Protein AF-A0A356G347-F1 (afdb_monomer_lite)

Radius of gyration: 29.43 Å; chains: 1; bounding box: 77×19×72 Å

pLDDT: mean 74.55, std 13.1, range [39.97, 95.31]

Structure (mmCIF, N/CA/C/O backbone):
data_AF-A0A356G347-F1
#
_entry.id   AF-A0A356G347-F1
#
loop_
_atom_site.group_PDB
_atom_site.id
_atom_site.type_symbol
_atom_site.label_atom_id
_atom_site.label_alt_id
_atom_site.label_comp_id
_atom_site.label_asym_id
_atom_site.label_entity_id
_atom_site.label_seq_id
_atom_site.pdbx_PDB_ins_code
_atom_site.Cartn_x
_atom_site.Cartn_y
_atom_site.Cartn_z
_atom_site.occupancy
_atom_site.B_iso_or_equiv
_atom_site.auth_seq_id
_atom_site.auth_comp_id
_atom_site.auth_asym_id
_atom_site.auth_atom_id
_atom_site.pdbx_PDB_model_num
ATOM 1 N N . MET A 1 1 ? 51.100 7.602 -30.049 1.00 44.72 1 MET A N 1
ATOM 2 C CA . MET A 1 1 ? 51.576 6.974 -28.796 1.00 44.72 1 MET A CA 1
ATOM 3 C C . MET A 1 1 ? 50.588 7.294 -27.675 1.00 44.72 1 MET A C 1
ATOM 5 O O . MET A 1 1 ? 50.900 8.040 -26.761 1.00 44.72 1 MET A O 1
ATOM 9 N N . THR A 1 2 ? 49.360 6.779 -27.773 1.00 39.97 2 THR A N 1
ATOM 10 C CA . THR A 1 2 ? 48.303 6.928 -26.761 1.00 39.97 2 THR A CA 1
ATOM 11 C C . THR A 1 2 ? 47.949 5.529 -26.288 1.00 39.97 2 THR A C 1
ATOM 13 O O . THR A 1 2 ? 47.461 4.690 -27.037 1.00 39.97 2 THR A O 1
ATOM 16 N N . ARG A 1 3 ? 48.363 5.253 -25.058 1.00 45.97 3 ARG A N 1
ATOM 17 C CA . ARG A 1 3 ? 48.426 3.931 -24.450 1.00 45.97 3 ARG A CA 1
ATOM 18 C C . ARG A 1 3 ? 47.017 3.338 -24.304 1.00 45.97 3 ARG A C 1
ATOM 20 O O . ARG A 1 3 ? 46.194 3.847 -23.549 1.00 45.97 3 ARG A O 1
ATOM 27 N N . THR A 1 4 ? 46.784 2.237 -25.006 1.00 48.59 4 THR A N 1
ATOM 28 C CA . THR A 1 4 ? 45.690 1.261 -24.891 1.00 48.59 4 THR A CA 1
ATOM 29 C C . THR A 1 4 ? 45.707 0.556 -23.522 1.00 48.59 4 THR A C 1
ATOM 31 O O . THR A 1 4 ? 45.897 -0.648 -23.415 1.00 48.59 4 THR A O 1
ATOM 34 N N . VAL A 1 5 ? 45.530 1.306 -22.431 1.00 56.38 5 VAL A N 1
ATOM 35 C CA . VAL A 1 5 ? 45.444 0.766 -21.060 1.00 56.38 5 VAL A CA 1
ATOM 36 C C . VAL A 1 5 ? 43.971 0.540 -20.711 1.00 56.38 5 VAL A C 1
ATOM 38 O O . VAL A 1 5 ? 43.380 1.325 -19.976 1.00 56.38 5 VAL A O 1
ATOM 41 N N . ARG A 1 6 ? 43.325 -0.490 -21.282 1.00 60.72 6 ARG A N 1
ATOM 42 C CA . ARG A 1 6 ? 41.986 -0.918 -20.805 1.00 60.72 6 ARG A CA 1
ATOM 43 C C . ARG A 1 6 ? 41.555 -2.359 -21.137 1.00 60.72 6 ARG A C 1
ATOM 45 O O . ARG A 1 6 ? 40.424 -2.700 -20.818 1.00 60.72 6 ARG A O 1
ATOM 52 N N . SER A 1 7 ? 42.374 -3.217 -21.755 1.00 55.47 7 SER A N 1
ATOM 53 C CA . SER A 1 7 ? 41.866 -4.483 -22.335 1.00 55.47 7 SER A CA 1
ATOM 54 C C . SER A 1 7 ? 42.325 -5.799 -21.687 1.00 55.47 7 SER A C 1
ATOM 56 O O . SER A 1 7 ? 42.201 -6.827 -22.339 1.00 55.47 7 SER A O 1
ATOM 58 N N . GLU A 1 8 ? 42.842 -5.823 -20.449 1.00 57.12 8 GLU A N 1
ATOM 59 C CA . GLU A 1 8 ? 43.441 -7.067 -19.897 1.00 57.12 8 GLU A CA 1
ATOM 60 C C . GLU A 1 8 ? 42.942 -7.512 -18.510 1.00 57.12 8 GLU A C 1
ATOM 62 O O . GLU A 1 8 ? 43.433 -8.493 -17.963 1.00 57.12 8 GLU A O 1
ATOM 67 N N . ARG A 1 9 ? 41.946 -6.844 -17.912 1.00 64.00 9 ARG A N 1
ATOM 68 C CA . ARG A 1 9 ? 41.418 -7.223 -16.584 1.00 64.00 9 ARG A CA 1
ATOM 69 C C . ARG A 1 9 ? 39.914 -7.515 -16.662 1.00 64.00 9 ARG A C 1
ATOM 71 O O . ARG A 1 9 ? 39.127 -6.600 -16.408 1.00 64.00 9 ARG A O 1
ATOM 78 N N . PRO A 1 10 ? 39.494 -8.750 -17.011 1.00 63.16 10 PRO A N 1
ATOM 79 C CA . PRO A 1 10 ? 38.075 -9.112 -17.135 1.00 63.16 10 PRO A CA 1
ATOM 80 C C . PRO A 1 10 ? 37.284 -8.844 -15.843 1.00 63.16 10 PRO A C 1
ATOM 82 O O . PRO A 1 10 ? 36.127 -8.435 -15.894 1.00 63.16 10 PRO A O 1
ATOM 85 N N . GLU A 1 11 ? 37.947 -8.946 -14.691 1.00 69.50 11 GLU A N 1
ATOM 86 C CA . GLU A 1 11 ? 37.385 -8.642 -13.370 1.00 69.50 11 GLU A CA 1
ATOM 87 C C . GLU A 1 11 ? 36.961 -7.170 -13.210 1.00 69.50 11 GLU A C 1
ATOM 89 O O . GLU A 1 11 ? 35.931 -6.878 -12.607 1.00 69.50 11 GLU A O 1
ATOM 94 N N . VAL A 1 12 ? 37.713 -6.222 -13.784 1.00 67.44 12 VAL A N 1
ATOM 95 C CA . VAL A 1 12 ? 37.421 -4.779 -13.659 1.00 67.44 12 VAL A CA 1
ATOM 96 C C . VAL A 1 12 ? 36.250 -4.375 -14.553 1.00 67.44 12 VAL A C 1
ATOM 98 O O . VAL A 1 12 ? 35.455 -3.514 -14.181 1.00 67.44 12 VAL A O 1
ATOM 101 N N . LEU A 1 13 ? 36.112 -5.006 -15.722 1.00 69.06 13 LEU A N 1
ATOM 102 C CA . LEU A 1 13 ? 34.967 -4.797 -16.610 1.00 69.06 13 LEU A CA 1
ATOM 103 C C . LEU A 1 13 ? 33.679 -5.337 -15.980 1.00 69.06 13 LEU A C 1
ATOM 105 O O . LEU A 1 13 ? 32.672 -4.631 -15.973 1.00 69.06 13 LEU A O 1
ATOM 109 N N . ALA A 1 14 ? 33.732 -6.530 -15.379 1.00 70.38 14 ALA A N 1
ATOM 110 C CA . ALA A 1 14 ? 32.608 -7.095 -14.636 1.00 70.38 14 ALA A CA 1
ATOM 111 C C . ALA A 1 14 ? 32.198 -6.190 -13.460 1.00 70.38 14 ALA A C 1
ATOM 113 O O . ALA A 1 14 ? 31.026 -5.831 -13.336 1.00 70.38 14 ALA A O 1
ATOM 114 N N . ALA A 1 15 ?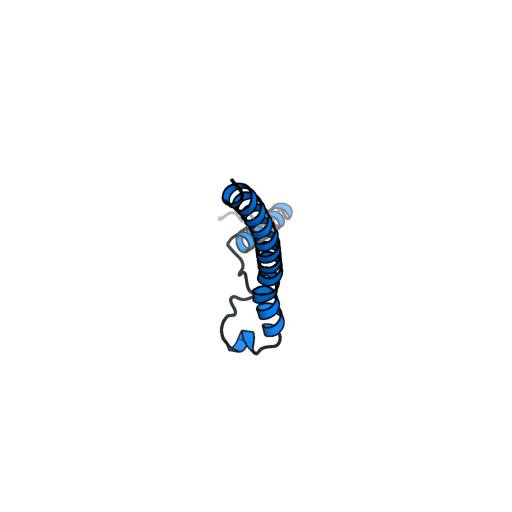 33.177 -5.717 -12.680 1.00 71.62 15 ALA A N 1
ATOM 115 C CA . ALA A 1 15 ? 32.937 -4.788 -11.580 1.00 71.62 15 ALA A CA 1
ATOM 116 C C . ALA A 1 15 ? 32.329 -3.456 -12.055 1.00 71.62 15 ALA A C 1
ATOM 118 O O . ALA A 1 15 ? 31.443 -2.913 -11.394 1.00 71.62 15 ALA A O 1
ATOM 119 N N . TYR A 1 16 ? 32.757 -2.931 -13.210 1.00 75.06 16 TYR A N 1
ATOM 120 C CA . TYR A 1 16 ? 32.209 -1.695 -13.774 1.00 75.06 16 TYR A CA 1
ATOM 121 C C . TYR A 1 16 ? 30.749 -1.869 -14.215 1.00 75.06 16 TYR A C 1
ATOM 123 O O . TYR A 1 16 ? 29.920 -1.039 -13.859 1.00 75.06 16 TYR A O 1
ATOM 131 N N . HIS A 1 17 ? 30.405 -2.958 -14.916 1.00 69.75 17 HIS A N 1
ATOM 132 C CA . HIS A 1 17 ? 29.024 -3.246 -15.333 1.00 69.75 17 HIS A CA 1
ATOM 133 C C . HIS A 1 17 ? 28.079 -3.447 -14.141 1.00 69.75 17 HIS A C 1
ATOM 135 O O . HIS A 1 17 ? 26.983 -2.887 -14.125 1.00 69.75 17 HIS A O 1
ATOM 141 N N . GLU A 1 18 ? 28.509 -4.191 -13.122 1.00 73.69 18 GLU A N 1
ATOM 142 C CA . GLU A 1 18 ? 27.716 -4.429 -11.912 1.00 73.69 18 GLU A CA 1
ATOM 143 C C . GLU A 1 18 ? 27.506 -3.135 -11.110 1.00 73.69 18 GLU A C 1
ATOM 145 O O . GLU A 1 18 ? 26.398 -2.842 -10.657 1.00 73.69 18 GLU A O 1
ATOM 150 N N . THR A 1 19 ? 28.551 -2.308 -11.001 1.00 73.56 19 THR A N 1
ATOM 151 C CA . THR A 1 19 ? 28.478 -0.998 -10.341 1.00 7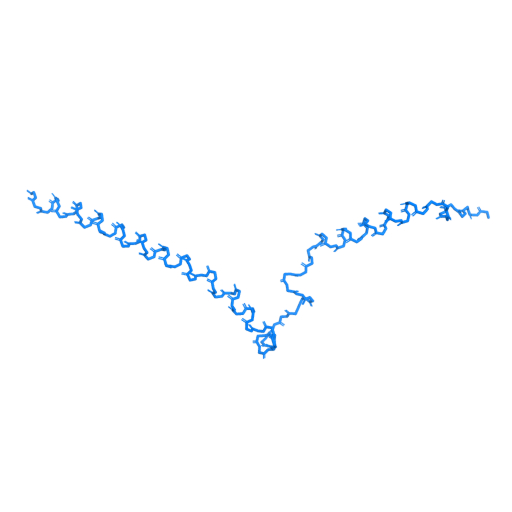3.56 19 THR A CA 1
ATOM 152 C C . THR A 1 19 ? 27.544 -0.055 -11.100 1.00 73.56 19 THR A C 1
ATOM 154 O O . THR A 1 19 ? 26.705 0.595 -10.479 1.00 73.56 19 THR A O 1
ATOM 157 N N . LEU A 1 20 ? 27.619 -0.011 -12.432 1.00 71.56 20 LEU A N 1
ATOM 158 C CA . LEU A 1 20 ? 26.793 0.865 -13.268 1.00 71.56 20 LE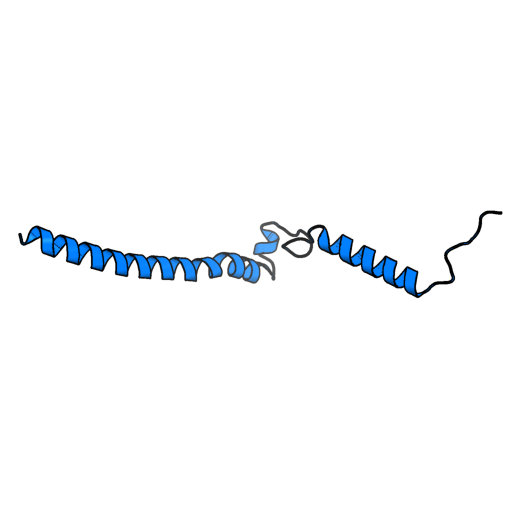U A CA 1
ATOM 159 C C . LEU A 1 20 ? 25.308 0.453 -13.228 1.00 71.56 20 LEU A C 1
ATOM 161 O O . LEU A 1 20 ? 24.442 1.312 -13.070 1.00 71.56 20 LEU A O 1
ATOM 165 N N . HIS A 1 21 ? 25.009 -0.853 -13.241 1.00 68.50 21 HIS A N 1
ATOM 166 C CA . HIS A 1 21 ? 23.647 -1.375 -13.056 1.00 68.50 21 HIS A CA 1
ATOM 167 C C . HIS A 1 21 ? 23.072 -1.078 -11.666 1.00 68.50 21 HIS A C 1
ATOM 169 O O . HIS A 1 21 ? 21.912 -0.668 -11.545 1.00 68.50 21 HIS A O 1
ATOM 175 N N . ARG A 1 22 ? 23.873 -1.259 -10.609 1.00 67.69 22 ARG A N 1
ATOM 176 C CA . ARG A 1 22 ? 23.443 -1.053 -9.218 1.00 67.69 22 ARG A CA 1
ATOM 177 C C . ARG A 1 22 ? 23.144 0.426 -8.929 1.00 67.69 22 ARG A C 1
ATOM 179 O O . ARG A 1 22 ? 22.157 0.715 -8.261 1.00 67.69 22 ARG A O 1
ATOM 186 N N . HIS A 1 23 ? 23.910 1.359 -9.503 1.00 67.81 23 HIS A N 1
ATOM 187 C CA . HIS A 1 23 ? 23.653 2.801 -9.367 1.00 67.81 23 HIS A CA 1
ATOM 188 C C . HIS A 1 23 ? 22.480 3.286 -10.237 1.00 67.81 23 HIS A C 1
ATOM 190 O O . HIS A 1 23 ? 21.701 4.121 -9.785 1.00 67.81 23 HIS A O 1
ATOM 196 N N . ALA A 1 24 ? 22.288 2.722 -11.436 1.00 64.19 24 ALA A N 1
ATOM 197 C CA . ALA A 1 24 ? 21.133 3.033 -12.286 1.00 64.19 24 ALA A CA 1
ATOM 198 C C . ALA A 1 24 ? 19.798 2.548 -11.686 1.00 64.19 24 ALA A C 1
ATOM 200 O O . ALA A 1 24 ? 18.767 3.189 -11.866 1.00 64.19 24 ALA A O 1
ATOM 201 N N . THR A 1 25 ? 19.819 1.446 -10.930 1.00 63.25 25 THR A N 1
ATOM 202 C CA . THR A 1 25 ? 18.632 0.896 -10.248 1.00 63.25 25 THR A CA 1
ATOM 203 C C . THR A 1 25 ? 18.327 1.629 -8.930 1.00 63.25 25 THR A C 1
ATOM 205 O O . THR A 1 25 ? 17.166 1.785 -8.555 1.00 63.25 25 THR A O 1
ATOM 208 N N . ALA A 1 26 ? 19.358 2.128 -8.235 1.00 59.81 26 ALA A N 1
ATOM 209 C CA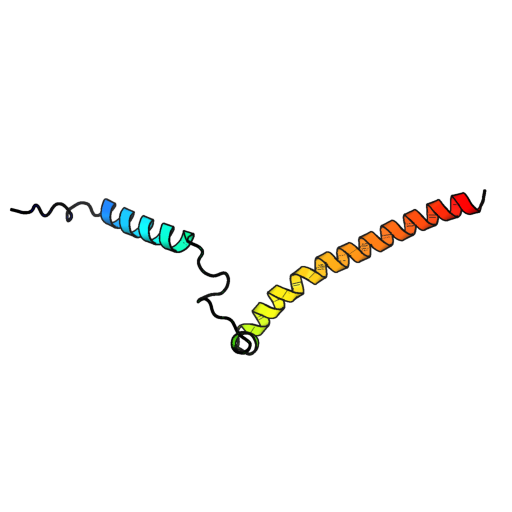 . ALA A 1 26 ? 19.225 2.850 -6.966 1.00 59.81 26 ALA A CA 1
ATOM 210 C C . ALA A 1 26 ? 18.700 4.294 -7.108 1.00 59.81 26 ALA A C 1
ATOM 212 O O . ALA A 1 26 ? 18.211 4.857 -6.132 1.00 59.81 26 ALA A O 1
ATOM 213 N N . ALA A 1 27 ? 18.741 4.884 -8.308 1.00 64.81 27 ALA A N 1
ATOM 214 C CA . ALA A 1 27 ? 18.263 6.245 -8.584 1.00 64.81 27 ALA A CA 1
ATOM 215 C C . ALA A 1 27 ? 16.721 6.412 -8.569 1.00 64.81 27 ALA A C 1
ATOM 217 O O . ALA A 1 27 ? 16.218 7.455 -8.977 1.00 64.81 27 ALA A O 1
ATOM 218 N N . GLY A 1 28 ? 15.967 5.415 -8.090 1.00 57.88 28 GLY A N 1
ATOM 219 C CA . GLY A 1 28 ? 14.508 5.488 -7.969 1.00 57.88 28 GLY A CA 1
ATOM 220 C C . GLY A 1 28 ? 13.789 4.986 -9.216 1.00 57.88 28 GLY A C 1
ATOM 221 O O . GLY A 1 28 ? 13.074 5.727 -9.887 1.00 57.88 28 GLY A O 1
ATOM 222 N N . VAL A 1 29 ? 13.985 3.705 -9.530 1.00 57.69 29 VAL A N 1
ATOM 223 C CA . VAL A 1 29 ? 13.188 2.987 -10.533 1.00 57.69 29 VAL A CA 1
ATOM 224 C C . VAL A 1 29 ? 11.706 3.069 -10.141 1.00 57.69 29 VAL A C 1
ATOM 226 O O . VAL A 1 29 ? 11.371 2.940 -8.960 1.00 57.69 29 VAL A O 1
ATOM 229 N N . PRO A 1 30 ? 10.817 3.346 -11.106 1.00 55.41 30 PRO A N 1
ATOM 230 C CA . PRO A 1 30 ? 9.472 3.821 -10.830 1.00 55.41 30 PRO A CA 1
ATOM 231 C C . PRO A 1 30 ? 8.633 2.820 -10.026 1.00 55.41 30 PRO A C 1
ATOM 233 O O . PRO A 1 30 ? 8.626 1.623 -10.301 1.00 55.41 30 PRO A O 1
ATOM 236 N N . VAL A 1 31 ? 7.863 3.352 -9.068 1.00 63.84 31 VAL A N 1
ATOM 237 C CA . VAL A 1 31 ? 6.876 2.627 -8.231 1.00 63.84 31 VAL A CA 1
ATOM 238 C C . VAL A 1 31 ? 5.810 1.903 -9.071 1.00 63.84 31 VAL A C 1
ATOM 240 O O . VAL A 1 31 ? 5.184 0.952 -8.608 1.00 63.84 31 VAL A O 1
ATOM 243 N N . PHE A 1 32 ? 5.662 2.295 -10.336 1.00 57.31 32 PHE A N 1
ATOM 244 C CA . PHE A 1 32 ? 4.919 1.572 -11.360 1.00 57.31 32 PHE A CA 1
ATOM 245 C C . PHE A 1 32 ? 5.863 1.256 -12.523 1.00 57.31 32 PHE A C 1
ATOM 247 O O . PHE A 1 32 ? 6.569 2.144 -13.001 1.00 57.31 32 PHE A O 1
ATOM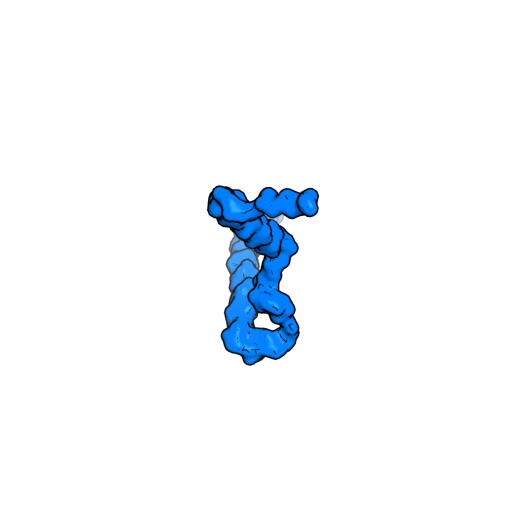 254 N N . SER A 1 33 ? 5.883 0.007 -13.000 1.00 60.84 33 SER A N 1
ATOM 255 C CA . SER A 1 33 ? 6.725 -0.388 -14.141 1.00 60.84 33 SER A CA 1
ATOM 256 C C . SER A 1 33 ? 6.548 0.579 -15.320 1.00 60.84 33 SER A C 1
ATOM 258 O O . SER A 1 33 ? 5.443 0.765 -15.824 1.00 60.84 33 SER A O 1
ATOM 260 N N . GLY A 1 34 ? 7.644 1.215 -15.745 1.00 67.19 34 GLY A N 1
ATOM 261 C CA . GLY A 1 34 ? 7.681 2.064 -16.939 1.00 67.19 34 GLY A CA 1
ATOM 262 C C . GLY A 1 34 ? 7.079 3.471 -16.814 1.00 67.19 34 GLY A C 1
ATOM 263 O O . GLY A 1 34 ? 6.758 4.045 -17.850 1.00 67.19 34 GLY A O 1
ATOM 264 N N . LEU A 1 35 ? 6.906 4.033 -15.603 1.00 61.62 35 LEU A N 1
ATOM 265 C CA . LEU A 1 35 ? 6.298 5.371 -15.393 1.00 61.62 35 LEU A CA 1
ATOM 266 C C . LEU A 1 35 ? 4.889 5.508 -16.018 1.00 61.62 35 LEU A C 1
ATOM 268 O O . LEU A 1 35 ? 4.437 6.604 -16.340 1.00 61.62 35 LEU A O 1
ATOM 272 N N . GLN A 1 36 ? 4.190 4.389 -16.218 1.00 65.31 36 GLN A N 1
ATOM 273 C CA . GLN A 1 36 ? 2.861 4.361 -16.824 1.00 65.31 36 GLN A CA 1
ATOM 274 C C . GLN A 1 36 ? 1.816 4.875 -15.818 1.00 65.31 36 GLN A C 1
ATOM 276 O O . GLN A 1 36 ? 1.690 4.337 -14.719 1.00 65.31 36 GLN A O 1
ATOM 281 N N . GLY A 1 37 ? 1.047 5.897 -16.202 1.00 69.44 37 GLY A N 1
ATOM 282 C CA . GLY A 1 37 ? -0.041 6.470 -15.403 1.00 69.44 37 GLY A CA 1
ATOM 283 C C . GLY A 1 37 ? -1.127 7.095 -16.286 1.00 69.44 37 GLY A C 1
ATOM 284 O O . GLY A 1 37 ? -0.847 7.537 -17.398 1.00 69.44 37 GLY A O 1
ATOM 285 N N . GLY A 1 38 ? -2.376 7.100 -15.810 1.00 72.62 38 GLY A N 1
ATOM 286 C CA . GLY A 1 38 ? -3.553 7.608 -16.532 1.00 72.62 38 GLY A CA 1
ATOM 287 C C . GLY A 1 38 ? -4.755 6.655 -16.467 1.00 72.62 38 GLY A C 1
ATOM 288 O O . GLY A 1 38 ? -4.619 5.496 -16.078 1.00 72.62 38 GLY A O 1
ATOM 289 N N . VAL A 1 39 ? -5.943 7.125 -16.874 1.00 71.56 39 VAL A N 1
ATOM 290 C CA . VAL A 1 39 ? -7.199 6.336 -16.822 1.00 71.56 39 VAL A CA 1
ATOM 291 C C . VAL A 1 39 ? -7.107 5.048 -17.656 1.00 71.56 39 VAL A C 1
ATOM 293 O O . VAL A 1 39 ? -7.655 4.021 -17.266 1.00 71.56 39 VAL A O 1
ATOM 296 N N . GLY A 1 40 ? -6.343 5.057 -18.753 1.00 71.19 40 GLY A N 1
ATOM 297 C CA . GLY A 1 40 ? -6.111 3.867 -19.582 1.00 71.19 40 GLY A CA 1
ATOM 298 C C . GLY A 1 40 ? -5.372 2.727 -18.865 1.00 71.19 40 GLY A C 1
ATOM 299 O O . GLY A 1 40 ? -5.599 1.567 -19.186 1.00 71.19 40 GLY A O 1
ATOM 300 N N . VAL A 1 41 ? -4.548 3.027 -17.854 1.00 72.19 41 VAL A N 1
ATOM 301 C CA . VAL A 1 41 ? -3.858 2.008 -17.040 1.00 72.19 41 VAL A CA 1
ATOM 302 C C . VAL A 1 41 ? -4.819 1.381 -16.022 1.00 72.19 41 VAL A C 1
ATOM 304 O O . VAL A 1 41 ? -4.725 0.192 -15.732 1.00 72.19 41 VAL A O 1
ATOM 307 N N . LEU A 1 42 ? -5.792 2.157 -15.532 1.00 70.06 42 LEU A N 1
ATOM 308 C CA . LEU A 1 42 ? -6.849 1.678 -14.633 1.00 70.06 42 LEU A CA 1
ATOM 309 C C . LEU A 1 42 ? -7.903 0.817 -15.346 1.00 70.06 42 LEU A C 1
ATOM 311 O O . LEU A 1 42 ? -8.486 -0.062 -14.721 1.00 70.06 42 LEU A O 1
ATOM 315 N N . LEU A 1 43 ? -8.148 1.057 -16.636 1.00 78.38 43 LEU A N 1
ATOM 316 C CA . LEU A 1 43 ? -9.067 0.259 -17.462 1.00 78.38 43 LEU A CA 1
ATOM 317 C C . LEU A 1 43 ? -8.363 -0.880 -18.222 1.00 78.38 43 LEU A C 1
ATOM 319 O O . LEU A 1 43 ? -9.019 -1.689 -18.875 1.00 78.38 43 LEU A O 1
ATOM 323 N N . GLY A 1 44 ? -7.032 -0.937 -18.151 1.00 77.00 44 GLY A N 1
ATOM 324 C CA . GLY A 1 44 ? -6.214 -1.995 -18.732 1.00 77.00 44 GLY A CA 1
ATOM 325 C C . GLY A 1 44 ? -6.120 -3.245 -17.844 1.00 77.00 44 GLY A C 1
ATOM 326 O O . GLY A 1 44 ? -6.626 -3.268 -16.721 1.00 77.00 44 GLY A O 1
ATOM 327 N N . PRO A 1 45 ? -5.416 -4.295 -18.302 1.00 78.25 45 PRO A N 1
ATOM 328 C CA . PRO A 1 45 ? -5.324 -5.579 -17.598 1.00 78.25 45 PRO A CA 1
ATOM 329 C C . PRO A 1 45 ? -4.681 -5.488 -16.202 1.00 78.25 45 PRO A C 1
ATOM 331 O O . PRO A 1 45 ? -4.927 -6.340 -15.353 1.00 78.25 45 PRO A O 1
ATOM 334 N N . THR A 1 46 ? -3.881 -4.452 -15.934 1.00 81.12 46 THR A N 1
ATOM 335 C CA . THR A 1 46 ? -3.241 -4.203 -14.631 1.00 81.12 46 THR A CA 1
ATOM 336 C C . THR A 1 46 ? -4.087 -3.345 -13.687 1.00 81.12 46 THR A C 1
ATOM 338 O O . THR A 1 46 ? -3.758 -3.232 -12.505 1.00 81.12 46 THR A O 1
ATOM 341 N N . GLY A 1 47 ? -5.193 -2.767 -14.161 1.00 76.88 47 GLY A N 1
ATOM 342 C CA . GLY A 1 47 ? -6.015 -1.834 -13.396 1.00 76.88 47 GLY A CA 1
ATOM 343 C C . GLY A 1 47 ? -6.631 -2.440 -12.138 1.00 76.88 47 GLY A C 1
ATOM 344 O O . GLY A 1 47 ? -6.588 -1.828 -11.072 1.00 76.88 47 GLY A O 1
ATOM 345 N N . GLY A 1 48 ? -7.111 -3.685 -12.223 1.00 79.88 48 GLY A N 1
ATOM 346 C CA . GLY A 1 48 ? -7.646 -4.411 -11.066 1.00 79.88 48 GLY A CA 1
ATOM 347 C C . GLY A 1 48 ? -6.610 -4.626 -9.956 1.00 79.88 48 GLY A C 1
ATOM 348 O O . GLY A 1 48 ? -6.930 -4.477 -8.779 1.00 79.88 48 GLY A O 1
ATOM 349 N N . TYR A 1 49 ? -5.352 -4.895 -10.320 1.00 81.06 49 TYR A N 1
ATOM 350 C CA . TYR A 1 49 ? -4.254 -5.029 -9.358 1.00 81.06 49 TYR A CA 1
ATOM 351 C C . TYR A 1 49 ? -3.933 -3.693 -8.675 1.00 81.06 49 TYR A C 1
ATOM 353 O O . TYR A 1 49 ? -3.780 -3.647 -7.456 1.00 81.06 49 TYR A O 1
ATOM 361 N N . LEU A 1 50 ? -3.900 -2.593 -9.436 1.00 80.75 50 LEU A N 1
ATOM 362 C CA . LEU A 1 50 ? -3.654 -1.250 -8.900 1.00 80.75 50 LEU A CA 1
ATOM 363 C C . LEU A 1 50 ? -4.765 -0.791 -7.947 1.00 80.75 50 LEU A C 1
ATOM 365 O O . LEU A 1 50 ? -4.475 -0.268 -6.873 1.00 80.75 50 LEU A O 1
ATOM 369 N N . LEU A 1 51 ? -6.031 -1.025 -8.307 1.00 77.88 51 LEU A N 1
ATOM 370 C CA . LEU A 1 51 ? -7.177 -0.716 -7.448 1.00 77.88 51 LEU A CA 1
ATOM 371 C C . LEU A 1 51 ? -7.180 -1.577 -6.178 1.00 77.88 51 LEU A C 1
ATOM 373 O O . LEU A 1 51 ? -7.418 -1.057 -5.091 1.00 77.88 51 LEU A O 1
ATOM 377 N N . GLY A 1 52 ? -6.850 -2.868 -6.282 1.00 80.31 52 GLY A N 1
ATOM 378 C CA . GLY A 1 52 ? -6.692 -3.741 -5.117 1.00 80.31 52 GLY A CA 1
ATOM 379 C C . GLY A 1 52 ? -5.597 -3.249 -4.170 1.00 80.31 52 GLY A C 1
ATOM 380 O O . GLY A 1 52 ? -5.827 -3.132 -2.968 1.00 80.31 52 GLY A O 1
ATOM 381 N N . PHE A 1 53 ? -4.438 -2.871 -4.710 1.00 79.31 53 PHE A N 1
ATOM 382 C CA . PHE A 1 53 ? -3.328 -2.326 -3.926 1.00 79.31 53 PHE A CA 1
ATOM 383 C C . PHE A 1 53 ? -3.675 -0.987 -3.258 1.00 79.31 53 PHE A C 1
ATOM 385 O O . PHE A 1 53 ? -3.166 -0.689 -2.182 1.00 79.31 53 PHE A O 1
ATOM 392 N N . ALA A 1 54 ? -4.555 -0.189 -3.869 1.00 77.81 54 ALA A N 1
ATOM 393 C CA . ALA A 1 54 ? -4.998 1.089 -3.324 1.00 77.81 54 ALA A CA 1
ATOM 394 C C . ALA A 1 54 ? -6.129 0.964 -2.292 1.00 77.81 54 ALA A C 1
ATOM 396 O O . ALA A 1 54 ? -6.207 1.804 -1.409 1.00 77.81 54 ALA A O 1
ATOM 397 N N . VAL A 1 55 ? -7.010 -0.037 -2.381 1.00 77.88 55 VAL A N 1
ATOM 398 C CA . VAL A 1 55 ? -8.220 -0.120 -1.534 1.00 77.88 55 VAL A CA 1
ATOM 399 C C . VAL A 1 55 ? -8.052 -1.090 -0.363 1.00 77.88 55 VAL A C 1
ATOM 401 O O . VAL A 1 55 ? -8.420 -0.771 0.767 1.00 77.88 55 VAL A O 1
ATOM 404 N N . VAL A 1 56 ? -7.450 -2.258 -0.596 1.00 82.44 56 VAL A N 1
ATOM 405 C CA . VAL A 1 56 ? -7.280 -3.309 0.421 1.00 82.44 56 VAL A CA 1
ATOM 406 C C . VAL A 1 56 ? -6.509 -2.855 1.673 1.00 82.44 56 VAL A C 1
ATOM 408 O O . VAL A 1 56 ? -6.955 -3.203 2.771 1.00 82.44 56 VAL A O 1
ATOM 411 N N . PRO A 1 57 ? -5.414 -2.065 1.597 1.00 81.38 57 PRO A N 1
ATOM 412 C CA . PRO A 1 57 ? -4.670 -1.699 2.801 1.00 81.38 57 PRO A CA 1
ATOM 413 C C . PRO A 1 57 ? -5.431 -0.762 3.744 1.00 81.38 57 PRO A C 1
ATOM 415 O O . PRO A 1 57 ? -5.002 -0.619 4.881 1.00 81.38 57 PRO A O 1
ATOM 418 N N . PHE A 1 58 ? -6.544 -0.149 3.325 1.00 85.69 58 PHE A N 1
ATOM 419 C CA . PHE A 1 58 ? -7.341 0.737 4.182 1.00 85.69 58 PHE A CA 1
ATOM 420 C C . PHE A 1 58 ? -8.449 0.011 4.949 1.00 85.69 58 PHE A C 1
ATOM 422 O O . PHE A 1 58 ? -8.871 0.491 5.998 1.00 85.69 58 PHE A O 1
ATOM 429 N N . VAL A 1 59 ? -8.864 -1.175 4.494 1.00 87.56 59 VAL A N 1
ATOM 430 C CA . VAL A 1 59 ? -9.927 -1.963 5.141 1.00 87.56 59 VAL A CA 1
ATOM 431 C C . VAL A 1 59 ? -9.495 -2.458 6.524 1.00 87.56 59 VAL A C 1
ATOM 433 O O . VAL A 1 59 ? -10.250 -2.359 7.488 1.00 87.56 59 VAL A O 1
ATOM 436 N N . VAL A 1 60 ? -8.265 -2.967 6.647 1.00 90.75 60 V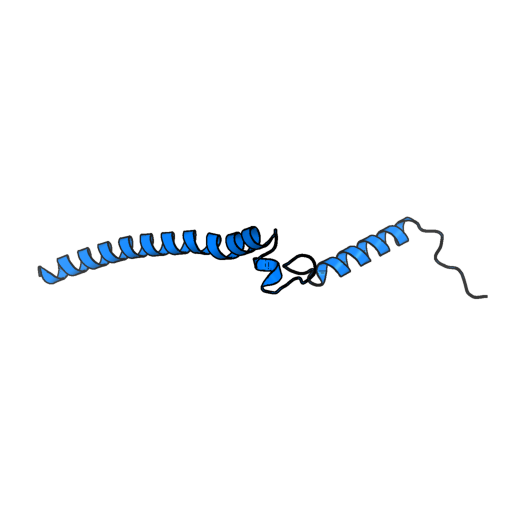AL A N 1
ATOM 437 C CA . VAL A 1 60 ? -7.746 -3.499 7.920 1.00 90.75 60 VAL A CA 1
ATOM 438 C C . VAL A 1 60 ? -7.570 -2.395 8.982 1.00 90.75 60 VAL A C 1
ATOM 440 O O . VAL A 1 60 ? -8.069 -2.573 10.094 1.00 90.75 60 VAL A O 1
ATOM 443 N N . PRO A 1 61 ? -6.935 -1.242 8.689 1.00 88.06 61 PRO A N 1
ATOM 444 C CA . PRO A 1 61 ? -6.865 -0.113 9.616 1.00 88.06 61 PRO A CA 1
ATOM 445 C C . PRO A 1 61 ? -8.233 0.422 10.042 1.00 88.06 61 PRO A C 1
ATOM 447 O O . PRO A 1 61 ? -8.405 0.763 11.212 1.00 88.06 61 PRO A O 1
ATOM 450 N N . ASP A 1 62 ? -9.200 0.489 9.124 1.00 91.38 62 ASP A N 1
ATOM 451 C CA . ASP A 1 62 ? -10.547 0.973 9.436 1.00 91.38 62 ASP A CA 1
ATOM 452 C C . ASP A 1 62 ? -11.279 0.018 10.388 1.00 91.38 62 ASP A C 1
ATOM 454 O O . ASP A 1 62 ? -11.798 0.441 11.422 1.00 91.38 62 ASP A O 1
ATOM 458 N N . ALA A 1 63 ? -11.190 -1.292 10.136 1.00 92.69 63 ALA A N 1
ATOM 459 C CA . ALA A 1 63 ? -11.729 -2.310 11.035 1.00 92.69 63 ALA A CA 1
ATOM 460 C C . ALA A 1 63 ? -11.093 -2.249 12.437 1.00 92.69 63 ALA A C 1
ATOM 462 O O . ALA A 1 63 ? -11.798 -2.323 13.446 1.00 92.69 63 ALA A O 1
ATOM 463 N N . ILE A 1 64 ? -9.770 -2.056 12.519 1.00 95.31 64 ILE A N 1
ATOM 464 C CA . ILE A 1 64 ? -9.064 -1.866 13.797 1.00 95.31 64 ILE A CA 1
ATOM 465 C C . ILE A 1 64 ? -9.590 -0.621 14.512 1.00 95.31 64 ILE A C 1
ATOM 467 O O . ILE A 1 64 ? -9.868 -0.662 15.711 1.00 95.31 64 ILE A O 1
ATOM 471 N N . LYS A 1 65 ? -9.754 0.487 13.787 1.00 91.94 65 LYS A N 1
ATOM 472 C CA . LYS A 1 65 ? -10.248 1.744 14.346 1.00 91.94 65 LYS A CA 1
ATOM 473 C C . LYS A 1 65 ? -11.654 1.588 14.920 1.00 91.94 65 LYS A C 1
ATOM 475 O O . LYS A 1 65 ? -11.881 2.015 16.049 1.00 91.94 65 LYS A O 1
ATOM 480 N N . VAL A 1 66 ? -12.558 0.921 14.203 1.00 94.88 66 VAL A N 1
ATOM 481 C CA . VAL A 1 66 ? -13.912 0.613 14.691 1.00 94.88 66 VAL A CA 1
ATOM 482 C C . VAL A 1 66 ? -13.857 -0.231 15.967 1.00 94.88 66 VAL A C 1
ATOM 484 O O . VAL A 1 66 ? -14.508 0.116 16.953 1.00 94.88 66 VAL A O 1
ATOM 487 N N . ALA A 1 67 ? -13.037 -1.286 16.000 1.00 93.12 67 ALA A N 1
ATOM 488 C CA . ALA A 1 67 ? -12.891 -2.130 17.187 1.00 93.12 67 ALA A CA 1
ATOM 489 C C . ALA A 1 67 ? -12.382 -1.340 18.409 1.00 93.12 67 ALA A C 1
ATOM 491 O O . ALA A 1 67 ? -12.903 -1.488 19.518 1.00 93.12 67 ALA A O 1
ATOM 492 N N . LEU A 1 68 ? -11.405 -0.451 18.207 1.00 93.69 68 LEU A N 1
ATOM 493 C CA . LEU A 1 68 ? -10.895 0.431 19.258 1.00 93.69 68 LEU A CA 1
ATOM 494 C C . LEU A 1 68 ? -11.957 1.427 19.731 1.00 93.69 68 LEU A C 1
ATOM 496 O O . LEU A 1 68 ? -12.089 1.649 20.933 1.00 93.69 68 LEU A O 1
ATOM 500 N N . SER A 1 69 ? -12.740 1.999 18.814 1.00 91.56 69 SER A N 1
ATOM 501 C CA . SER A 1 69 ? -13.829 2.914 19.157 1.00 91.56 69 SER A CA 1
ATOM 502 C C . SER A 1 69 ? -14.884 2.247 20.034 1.00 91.56 69 SER A C 1
ATOM 504 O O . SER A 1 69 ? -15.294 2.848 21.024 1.00 91.56 69 SER A O 1
ATOM 506 N N . VAL A 1 70 ? -15.274 1.005 19.733 1.00 94.38 70 VAL A N 1
ATOM 507 C CA . VAL A 1 70 ? -16.219 0.245 20.570 1.00 94.38 70 VAL A CA 1
ATOM 508 C C . VAL A 1 70 ? -15.634 0.011 21.965 1.00 94.38 70 VAL A C 1
ATOM 510 O O . VAL A 1 70 ? -16.277 0.329 22.965 1.00 94.38 70 VAL A O 1
ATOM 513 N N . GLY A 1 71 ? -14.377 -0.436 22.049 1.00 92.31 71 GLY A N 1
ATOM 514 C CA . GLY A 1 71 ? -13.713 -0.658 23.336 1.00 92.31 71 GLY A CA 1
ATOM 515 C C . GLY A 1 71 ? -13.576 0.612 24.188 1.00 92.31 71 GLY A C 1
ATOM 516 O O . GLY A 1 71 ? -13.710 0.558 25.411 1.00 92.31 71 GLY A O 1
ATOM 517 N N . VAL A 1 72 ? -13.333 1.770 23.565 1.00 92.81 72 VAL A N 1
ATOM 518 C CA . VAL A 1 72 ? -13.279 3.067 24.261 1.00 92.81 72 VAL A CA 1
ATOM 519 C C . VAL A 1 72 ? -14.675 3.521 24.688 1.00 92.81 72 VAL A C 1
ATOM 521 O O . VAL A 1 72 ? -14.844 3.936 25.834 1.00 92.81 72 VAL A O 1
ATOM 524 N N . ALA A 1 73 ? -15.677 3.404 23.816 1.00 88.12 73 ALA A N 1
ATOM 525 C CA . ALA A 1 73 ? -17.050 3.811 24.106 1.00 88.12 73 ALA A CA 1
ATOM 526 C C . ALA A 1 73 ? -17.618 3.074 25.327 1.00 88.12 73 ALA A C 1
ATOM 528 O O . ALA A 1 73 ? -18.199 3.699 26.214 1.00 88.12 73 ALA A O 1
ATOM 529 N N . GLU A 1 74 ? -17.378 1.766 25.433 1.00 91.69 74 GLU A N 1
ATOM 530 C CA . GLU A 1 74 ? -17.820 0.975 26.583 1.00 91.69 74 GLU A CA 1
ATOM 531 C C . GLU A 1 74 ? -17.139 1.399 27.890 1.00 91.69 74 GLU A C 1
ATOM 533 O O . GLU A 1 74 ? -17.786 1.460 28.938 1.00 91.69 74 GLU A O 1
ATOM 538 N N . ARG A 1 75 ? -15.839 1.718 27.846 1.00 86.00 75 ARG A N 1
ATOM 539 C CA . ARG A 1 75 ? -15.092 2.181 29.028 1.00 86.00 75 ARG A CA 1
ATOM 540 C C . ARG A 1 75 ? -15.580 3.544 29.503 1.00 86.00 75 ARG A C 1
ATOM 542 O O . ARG A 1 75 ? -15.749 3.740 30.705 1.00 86.00 75 ARG A O 1
ATOM 549 N N . VAL A 1 76 ? -15.842 4.456 28.568 1.00 92.75 76 VAL A N 1
ATOM 550 C CA . VAL A 1 76 ? -16.387 5.785 28.868 1.00 92.75 76 VAL A CA 1
ATOM 551 C C . VAL A 1 76 ? -17.790 5.666 29.459 1.00 92.75 76 VAL A C 1
ATOM 553 O O . VAL A 1 76 ? -18.060 6.268 30.495 1.00 92.75 76 VAL A O 1
ATOM 556 N N . ASN A 1 77 ? -18.660 4.842 28.869 1.00 91.25 77 ASN A N 1
ATOM 557 C CA . ASN A 1 77 ? -20.032 4.690 29.346 1.00 91.25 77 ASN A CA 1
ATOM 558 C C . ASN A 1 77 ? -20.097 4.103 30.768 1.00 91.25 77 ASN A C 1
ATOM 560 O O . ASN A 1 77 ? -20.873 4.572 31.597 1.00 91.25 77 ASN A O 1
ATOM 564 N N . ARG A 1 78 ? -19.235 3.127 31.094 1.00 84.56 78 ARG A N 1
ATOM 565 C CA . ARG A 1 78 ? -19.147 2.572 32.459 1.00 84.56 78 ARG A CA 1
ATOM 566 C C . ARG A 1 78 ? -18.673 3.604 33.484 1.00 84.56 78 ARG A C 1
ATOM 568 O O . ARG A 1 78 ? -19.217 3.658 34.583 1.00 84.56 78 ARG A O 1
ATOM 575 N N . ALA A 1 79 ? -17.674 4.414 33.136 1.00 84.94 79 ALA A N 1
ATOM 576 C CA . ALA A 1 79 ? -17.157 5.453 34.027 1.00 84.94 79 ALA A CA 1
ATOM 577 C C . ALA A 1 79 ? -18.180 6.579 34.256 1.00 84.94 79 ALA A C 1
ATOM 579 O O . ALA A 1 79 ? -18.315 7.085 35.372 1.00 84.94 79 ALA A O 1
ATOM 580 N N . LEU A 1 80 ? -18.932 6.937 33.211 1.00 87.81 80 LEU A N 1
ATOM 581 C CA . LEU A 1 80 ? -19.979 7.949 33.295 1.00 87.81 80 LEU A CA 1
ATOM 582 C C . LEU A 1 80 ? -21.167 7.461 34.135 1.00 87.81 80 LEU A C 1
ATOM 584 O O . LEU A 1 80 ? -21.622 8.194 35.008 1.00 87.81 80 LEU A O 1
ATOM 588 N N . GLY A 1 81 ? -21.612 6.213 33.945 1.00 82.62 81 GLY A N 1
ATOM 589 C CA . GLY A 1 81 ? -22.688 5.615 34.745 1.00 82.62 81 GLY A CA 1
ATOM 590 C C . GLY A 1 81 ? -22.378 5.614 36.244 1.00 82.62 81 GLY A C 1
ATOM 591 O O . GLY A 1 81 ? -23.188 6.074 37.039 1.00 82.62 81 GLY A O 1
ATOM 592 N N . ALA A 1 82 ? -21.152 5.240 36.624 1.00 80.38 82 ALA A N 1
ATOM 593 C CA . ALA A 1 82 ? -20.706 5.271 38.021 1.00 80.38 82 ALA A CA 1
ATOM 594 C C . ALA A 1 82 ? -20.634 6.685 38.638 1.00 80.38 82 ALA A C 1
ATOM 596 O O . ALA A 1 82 ? -20.552 6.820 39.859 1.00 80.38 82 ALA A O 1
ATOM 597 N N . THR A 1 83 ? -20.616 7.733 37.807 1.00 81.62 83 THR A N 1
ATOM 598 C CA . THR A 1 83 ? -20.611 9.133 38.255 1.00 81.62 83 THR A CA 1
ATOM 599 C C . THR A 1 83 ? -22.027 9.697 38.362 1.00 81.62 83 THR A C 1
ATOM 601 O O . THR A 1 83 ? -22.278 10.495 39.253 1.00 81.62 83 THR A O 1
ATOM 604 N N . LEU A 1 84 ? -22.943 9.284 37.479 1.00 79.81 84 LEU A N 1
ATOM 605 C CA . LEU A 1 84 ? -24.338 9.743 37.471 1.00 79.81 84 LEU A CA 1
ATOM 606 C C . LEU A 1 84 ? -25.191 9.125 38.591 1.00 79.81 84 LEU A C 1
ATOM 608 O O . LEU A 1 84 ? -26.216 9.694 38.949 1.00 79.81 84 LEU A O 1
ATOM 612 N N . GLU A 1 85 ? -24.783 7.976 39.135 1.00 77.50 85 GLU A N 1
ATOM 613 C CA . GLU A 1 85 ? -25.447 7.308 40.267 1.00 77.50 85 GLU A CA 1
ATOM 614 C C . GLU A 1 85 ? -24.943 7.776 41.653 1.00 77.50 85 GLU A C 1
ATOM 616 O O . GLU A 1 85 ? -25.313 7.191 42.671 1.00 77.50 85 GLU A O 1
ATOM 621 N N . ARG A 1 86 ? -24.092 8.810 41.708 1.00 57.69 86 ARG A N 1
ATOM 622 C CA . ARG A 1 86 ? -23.644 9.480 42.943 1.00 57.69 86 ARG A CA 1
ATOM 623 C C . ARG A 1 86 ? -24.328 10.828 43.108 1.00 57.69 86 ARG A C 1
ATOM 625 O O . ARG A 1 86 ? -24.609 11.174 44.276 1.00 57.69 86 ARG A O 1
#

Foldseek 3Di:
DDDPPDPDCVPVVVVVVVVVVVVVPVPQQDPDHPPDDDVCCLVDPCNVVVVCVVPVVVVVVVVVVVVVVVVVVVVVVVVVVVVVVD

Sequence (86 aa):
MTRTVRSERPEVLAAYHETLHRHATAAGVPVFSGLQGGVGVLLGPTGGYLLGFAVVPFVVPDAIKVALSVGVAERVNRALGATLER

Secondary structure (DSSP, 8-state):
----TTSS-HHHHHHHHHHHHHHHHHTT--SSGGG--SHHHHSSTTHHHHHHHHHHHHHHHHHHHHHHHHHHHHHHHHHHHHHHT-